Protein AF-A0A950XSK0-F1 (afdb_monomer_lite)

Sequence (138 aa):
MPAKTTTFNDPDFDTPDEKGVTEKVSEVASQVKDKVSDFGQRAVDKIDENRESAAGGLESAARALHEKADSLPGGETVGSLAHSTADKLSSTAEYVREHDVKRMMADVEQLVKNNPGPSLLAAAVIGFLVGRAFSSND

pLDDT: mean 84.55, std 14.41, range [45.47, 96.88]

Structure (mmCIF, N/CA/C/O backbone):
data_AF-A0A950XSK0-F1
#
_entry.id   AF-A0A950XSK0-F1
#
loop_
_atom_site.group_PDB
_atom_site.id
_atom_site.type_symbol
_atom_site.label_atom_id
_atom_site.label_alt_id
_atom_site.label_comp_id
_atom_site.label_asym_id
_atom_site.label_entity_id
_atom_site.label_seq_id
_atom_site.pdbx_PDB_ins_code
_atom_site.Cartn_x
_atom_site.Cartn_y
_atom_site.Cartn_z
_atom_site.occupancy
_atom_site.B_iso_or_equiv
_atom_site.auth_seq_id
_atom_site.auth_comp_id
_atom_site.auth_asym_id
_atom_site.auth_atom_id
_atom_site.pdbx_PDB_model_num
ATOM 1 N N . MET A 1 1 ? 34.715 -63.353 29.615 1.00 47.91 1 MET A N 1
ATOM 2 C CA . MET A 1 1 ? 34.987 -62.001 29.086 1.00 47.91 1 MET A CA 1
ATOM 3 C C . MET A 1 1 ? 33.938 -61.695 28.021 1.00 47.91 1 MET A C 1
ATOM 5 O O . MET A 1 1 ? 34.003 -62.332 26.979 1.00 47.91 1 MET A O 1
ATOM 9 N N . PRO A 1 2 ? 32.932 -60.841 28.267 1.00 45.47 2 PRO A N 1
ATOM 10 C CA . PRO A 1 2 ? 32.053 -60.351 27.204 1.00 45.47 2 PRO A CA 1
ATOM 11 C C . PRO A 1 2 ? 32.548 -59.009 26.639 1.00 45.47 2 PRO A C 1
ATOM 13 O O . PRO A 1 2 ? 33.039 -58.153 27.374 1.00 45.47 2 PRO A O 1
ATOM 16 N N . ALA A 1 3 ? 32.463 -58.883 25.315 1.00 45.62 3 ALA A N 1
ATOM 17 C CA . ALA A 1 3 ? 33.007 -57.795 24.514 1.00 45.62 3 ALA A CA 1
ATOM 18 C C . ALA A 1 3 ? 32.352 -56.439 24.824 1.00 45.62 3 ALA A C 1
ATOM 20 O O . ALA A 1 3 ? 31.137 -56.332 24.968 1.00 45.62 3 ALA A O 1
ATOM 21 N N . LYS A 1 4 ? 33.189 -55.400 24.895 1.00 47.66 4 LYS A N 1
ATOM 22 C CA . LYS A 1 4 ? 32.789 -53.999 25.014 1.00 47.66 4 LYS A CA 1
ATOM 23 C C . LYS A 1 4 ? 32.321 -53.534 23.636 1.00 47.66 4 LYS A C 1
ATOM 25 O O . LYS A 1 4 ? 33.143 -53.323 22.749 1.00 47.66 4 LYS A O 1
ATOM 30 N N . THR A 1 5 ? 31.012 -53.428 23.443 1.00 49.94 5 THR A N 1
ATOM 31 C CA . THR A 1 5 ? 30.433 -52.776 22.269 1.00 49.94 5 THR A CA 1
ATOM 32 C C . THR A 1 5 ? 30.816 -51.303 22.336 1.00 49.94 5 THR A C 1
ATOM 34 O O . THR A 1 5 ? 30.464 -50.599 23.282 1.00 49.94 5 THR A O 1
ATOM 37 N N . THR A 1 6 ? 31.618 -50.857 21.378 1.00 49.88 6 THR A N 1
ATOM 38 C CA . THR A 1 6 ? 31.979 -49.456 21.197 1.00 49.88 6 THR A CA 1
ATOM 39 C C . THR A 1 6 ? 30.712 -48.695 20.820 1.00 49.88 6 THR A C 1
ATOM 41 O O . THR A 1 6 ? 30.276 -48.755 19.674 1.00 49.88 6 THR A O 1
ATOM 44 N N . THR A 1 7 ? 30.098 -48.022 21.794 1.00 46.75 7 THR A N 1
ATOM 45 C CA . THR A 1 7 ? 29.130 -46.952 21.546 1.00 46.75 7 THR A CA 1
ATOM 46 C C . THR A 1 7 ? 29.838 -45.908 20.695 1.00 46.75 7 THR A C 1
ATOM 48 O O . THR A 1 7 ? 30.778 -45.254 21.145 1.00 46.75 7 THR A O 1
ATOM 51 N N . PHE A 1 8 ? 29.447 -45.836 19.428 1.00 49.50 8 PHE A N 1
ATOM 52 C CA . PHE A 1 8 ? 29.810 -44.748 18.540 1.00 49.50 8 PHE A CA 1
ATOM 53 C C . PHE A 1 8 ? 29.094 -43.514 19.098 1.00 49.50 8 PHE A C 1
ATOM 55 O O . PHE A 1 8 ? 27.872 -43.519 19.178 1.00 49.50 8 PHE A O 1
ATOM 62 N N . ASN A 1 9 ? 29.851 -42.534 19.596 1.00 54.97 9 ASN A N 1
ATOM 63 C CA . ASN A 1 9 ? 29.314 -41.249 20.039 1.00 54.97 9 ASN A CA 1
ATOM 64 C C . ASN A 1 9 ? 28.518 -40.636 18.881 1.00 54.97 9 ASN A C 1
ATOM 66 O O . ASN A 1 9 ? 29.115 -40.205 17.891 1.00 54.97 9 ASN A O 1
ATOM 70 N N . ASP A 1 10 ? 27.197 -40.592 19.013 1.00 59.28 10 ASP A N 1
ATOM 71 C CA . ASP A 1 10 ? 26.367 -39.685 18.236 1.00 59.28 10 ASP A CA 1
ATOM 72 C C . ASP A 1 10 ? 26.855 -38.250 18.516 1.00 59.28 10 ASP A C 1
ATOM 74 O O . ASP A 1 10 ? 27.088 -37.901 19.678 1.00 59.28 10 ASP A O 1
ATOM 78 N N . PRO A 1 11 ? 27.095 -37.415 17.493 1.00 52.66 11 PRO A N 1
ATOM 79 C CA . PRO A 1 11 ? 27.362 -36.008 17.729 1.00 52.66 11 PRO A CA 1
ATOM 80 C C . PRO A 1 11 ? 26.104 -35.391 18.343 1.00 52.66 11 PRO A C 1
ATOM 82 O O . PRO A 1 11 ? 25.040 -35.432 17.726 1.00 52.66 11 PRO A O 1
ATOM 85 N N . ASP A 1 12 ? 26.245 -34.838 19.547 1.00 49.84 12 ASP A N 1
ATOM 86 C CA . ASP A 1 12 ? 25.306 -33.906 20.175 1.00 49.84 12 ASP A CA 1
ATOM 87 C C . ASP A 1 12 ? 24.969 -32.795 19.163 1.00 49.84 12 ASP A C 1
ATOM 89 O O . ASP A 1 12 ? 25.679 -31.798 19.018 1.00 49.84 12 ASP A O 1
ATOM 93 N N . PHE A 1 13 ? 23.913 -33.005 18.379 1.00 50.25 13 PHE A N 1
ATOM 94 C CA . PHE A 1 13 ? 23.221 -31.933 17.688 1.00 50.25 13 PHE A CA 1
ATOM 95 C C . PHE A 1 13 ? 22.418 -31.237 18.776 1.00 50.25 13 PHE A C 1
ATOM 97 O O . PHE A 1 13 ? 21.337 -31.691 19.139 1.00 50.25 13 PHE A O 1
ATOM 104 N N . ASP A 1 14 ? 23.014 -30.183 19.325 1.00 54.19 14 ASP A N 1
ATOM 105 C CA . ASP A 1 14 ? 22.418 -29.232 20.256 1.00 54.19 14 ASP A CA 1
ATOM 106 C C . ASP A 1 14 ? 21.081 -28.756 19.653 1.00 54.19 14 ASP A C 1
ATOM 108 O O . ASP A 1 14 ? 21.038 -27.871 18.795 1.00 54.19 14 ASP A O 1
ATOM 112 N N . THR A 1 15 ? 19.979 -29.437 19.981 1.00 53.88 15 THR A N 1
ATOM 113 C CA . THR A 1 15 ? 18.635 -28.986 19.627 1.00 53.88 15 THR A CA 1
ATOM 114 C C . THR A 1 15 ? 18.416 -27.725 20.448 1.00 53.88 15 THR A C 1
ATOM 116 O O . THR A 1 15 ? 18.348 -27.841 21.673 1.00 53.88 15 THR A O 1
ATOM 119 N N . PRO A 1 16 ? 18.340 -26.530 19.835 1.00 57.53 16 PRO A N 1
ATOM 120 C CA . PRO A 1 16 ? 18.127 -25.315 20.601 1.00 57.53 16 PRO A CA 1
ATOM 121 C C . PRO A 1 16 ? 16.847 -25.501 21.414 1.00 57.53 16 PRO A C 1
ATOM 123 O O . PRO A 1 16 ? 15.824 -25.830 20.818 1.00 57.53 16 PRO A O 1
ATOM 126 N N . ASP A 1 17 ? 16.917 -25.327 22.739 1.00 59.47 17 ASP A N 1
ATOM 127 C CA . ASP A 1 17 ? 15.788 -25.404 23.673 1.00 59.47 17 ASP A CA 1
ATOM 128 C C . ASP A 1 17 ? 14.524 -24.768 23.066 1.00 59.47 17 ASP A C 1
ATOM 130 O O . ASP A 1 17 ? 14.318 -23.550 23.117 1.00 59.47 17 ASP A O 1
ATOM 134 N N . GLU A 1 18 ? 13.655 -25.597 22.479 1.00 58.41 18 GLU A N 1
ATOM 135 C CA . GLU A 1 18 ? 12.473 -25.144 21.735 1.00 58.41 18 GLU A CA 1
ATOM 136 C C . GLU A 1 18 ? 11.540 -24.317 22.631 1.00 58.41 18 GLU A C 1
ATOM 138 O O . GLU A 1 18 ? 10.844 -23.410 22.168 1.00 58.41 18 GLU A O 1
ATOM 143 N N . LYS A 1 19 ? 11.581 -24.585 23.942 1.00 64.31 19 LYS A N 1
ATOM 144 C CA . LYS A 1 19 ? 10.826 -23.865 24.971 1.00 64.31 19 LYS A CA 1
ATOM 145 C C . LYS A 1 19 ? 11.307 -22.425 25.130 1.00 64.31 19 LYS A C 1
ATOM 147 O O . LYS A 1 19 ? 10.504 -21.503 25.039 1.00 64.31 19 LYS A O 1
ATOM 152 N N . GLY A 1 20 ? 12.620 -22.219 25.241 1.00 74.88 20 GLY A N 1
ATOM 153 C CA . GLY A 1 20 ? 13.199 -20.890 25.439 1.00 74.88 20 GLY A CA 1
ATOM 154 C C . GLY A 1 20 ? 13.024 -19.973 24.228 1.00 74.88 20 GLY A C 1
ATOM 155 O O . GLY A 1 20 ? 12.783 -18.776 24.385 1.00 74.88 20 GLY A O 1
ATOM 156 N N . VAL A 1 21 ? 13.107 -20.523 23.013 1.00 78.50 21 VAL A N 1
ATOM 157 C CA . VAL A 1 21 ? 12.882 -19.752 21.780 1.00 78.50 21 VAL A CA 1
ATOM 158 C C . VAL A 1 21 ? 11.399 -19.424 21.608 1.00 78.50 21 VAL A C 1
ATOM 160 O O . VAL A 1 21 ? 11.061 -18.272 21.339 1.00 78.50 21 VAL A O 1
ATOM 163 N N . THR A 1 22 ? 10.506 -20.391 21.824 1.00 82.75 22 THR A N 1
ATOM 164 C CA . THR A 1 22 ? 9.057 -20.178 21.684 1.00 82.75 22 THR A CA 1
ATOM 165 C C . THR A 1 22 ? 8.522 -19.184 22.717 1.00 82.75 22 THR A C 1
ATOM 167 O O . THR A 1 22 ? 7.729 -18.312 22.365 1.00 82.75 22 THR A O 1
ATOM 170 N N . GLU A 1 23 ? 8.992 -19.246 23.967 1.00 83.56 23 GLU A N 1
ATOM 171 C CA . GLU A 1 23 ? 8.609 -18.294 25.019 1.00 83.56 23 GLU A CA 1
ATOM 172 C C . GLU A 1 23 ? 9.039 -16.865 24.674 1.00 83.56 23 GLU A C 1
ATOM 174 O O . GLU A 1 23 ? 8.216 -15.949 24.718 1.00 83.56 23 GLU A O 1
ATOM 179 N N . LYS A 1 24 ? 10.285 -16.674 24.223 1.00 83.38 24 LYS A N 1
ATOM 180 C CA . LYS A 1 24 ? 10.781 -15.354 23.799 1.00 83.38 24 LYS A CA 1
ATOM 181 C C . LYS A 1 24 ? 10.020 -14.814 22.595 1.00 83.38 24 LYS A C 1
ATOM 183 O O . LYS A 1 24 ? 9.676 -13.635 22.563 1.00 83.38 24 LYS A O 1
ATOM 188 N N . VAL A 1 25 ? 9.739 -15.663 21.607 1.00 85.25 25 VAL A N 1
ATOM 189 C CA . VAL A 1 25 ? 8.963 -15.271 20.424 1.00 85.25 25 VAL A CA 1
ATOM 190 C C . VAL A 1 25 ? 7.540 -14.882 20.822 1.00 85.25 25 VAL A C 1
ATOM 192 O O . VAL A 1 25 ? 7.039 -13.871 20.341 1.00 85.25 25 VAL A O 1
ATOM 195 N N . SER A 1 26 ? 6.909 -15.617 21.740 1.00 85.88 26 SER A N 1
ATOM 196 C CA . SER A 1 26 ? 5.569 -15.303 22.247 1.00 85.88 26 SER A CA 1
ATOM 197 C C . SER A 1 26 ? 5.534 -13.993 23.045 1.00 85.88 26 SER A C 1
ATOM 199 O O . SER A 1 26 ? 4.602 -13.197 22.900 1.00 85.88 26 SER A O 1
ATOM 201 N N . GLU A 1 27 ? 6.546 -13.740 23.873 1.00 86.62 27 GLU A N 1
ATOM 202 C CA . GLU A 1 27 ? 6.654 -12.516 24.671 1.00 86.62 27 GLU A CA 1
ATOM 203 C C . GLU A 1 27 ? 6.891 -11.284 23.788 1.00 86.62 27 GLU A C 1
ATOM 205 O O . GLU A 1 27 ? 6.229 -10.255 23.948 1.00 86.62 27 GLU A O 1
ATOM 210 N N . VAL A 1 28 ? 7.782 -11.397 22.801 1.00 89.06 28 VAL A N 1
ATOM 211 C CA . VAL A 1 28 ? 8.014 -10.339 21.810 1.00 89.06 28 VAL A CA 1
ATOM 212 C C . VAL A 1 28 ? 6.765 -10.122 20.959 1.00 89.06 28 VAL A C 1
AT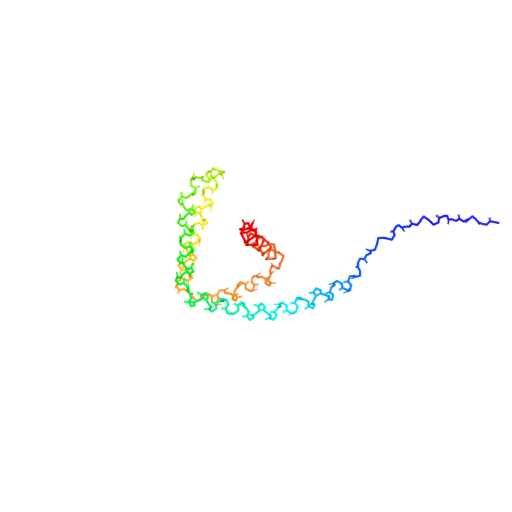OM 214 O O . VAL A 1 28 ? 6.358 -8.980 20.762 1.00 89.06 28 VAL A O 1
ATOM 217 N N . ALA A 1 29 ? 6.107 -11.190 20.504 1.00 87.88 29 ALA A N 1
ATOM 218 C CA . ALA A 1 29 ? 4.878 -11.085 19.722 1.00 87.88 29 ALA A CA 1
ATOM 219 C C . ALA A 1 29 ? 3.764 -10.371 20.499 1.00 87.88 29 ALA A C 1
ATOM 221 O O . ALA A 1 29 ? 3.066 -9.533 19.930 1.00 87.88 29 ALA A O 1
ATOM 222 N N . SER A 1 30 ? 3.633 -10.645 21.799 1.00 85.69 30 SER A N 1
ATOM 223 C CA . SER A 1 30 ? 2.644 -9.988 22.662 1.00 85.69 30 SER A CA 1
ATOM 224 C C . SER A 1 30 ? 2.924 -8.489 22.802 1.00 85.69 30 SER A C 1
ATOM 226 O O . SER A 1 30 ? 2.036 -7.676 22.560 1.00 85.69 30 SER A O 1
ATOM 228 N N . GLN A 1 31 ? 4.176 -8.105 23.072 1.00 87.56 31 GLN A N 1
ATOM 229 C CA . GLN A 1 31 ? 4.571 -6.692 23.173 1.00 87.56 31 GLN A CA 1
ATOM 230 C C . GLN A 1 31 ? 4.418 -5.932 21.848 1.00 87.56 31 GLN A C 1
ATOM 232 O O . GLN A 1 31 ? 4.055 -4.752 21.826 1.00 87.56 31 GLN A O 1
ATOM 237 N N . VAL A 1 32 ? 4.713 -6.598 20.732 1.00 88.94 32 VAL A N 1
ATOM 238 C CA . VAL A 1 32 ? 4.555 -6.032 19.391 1.00 88.94 32 VAL A CA 1
ATOM 239 C C . VAL A 1 32 ? 3.077 -5.860 19.061 1.00 88.94 32 VAL A C 1
ATOM 241 O O . VAL A 1 32 ? 2.716 -4.831 18.501 1.00 88.94 32 VAL A O 1
ATOM 244 N N . LYS A 1 33 ? 2.209 -6.800 19.445 1.00 87.38 33 LYS A N 1
ATOM 245 C CA . LYS A 1 33 ? 0.772 -6.733 19.154 1.00 87.38 33 LYS A CA 1
ATOM 246 C C . LYS A 1 33 ? 0.114 -5.479 19.732 1.00 87.38 33 LYS A C 1
ATOM 248 O O . LYS A 1 33 ? -0.643 -4.815 19.020 1.00 87.38 33 LYS A O 1
ATOM 253 N N . ASP A 1 34 ? 0.439 -5.128 20.972 1.00 86.25 34 ASP A N 1
ATOM 254 C CA . ASP A 1 34 ? -0.126 -3.943 21.627 1.00 86.25 34 ASP A CA 1
ATOM 255 C C . ASP A 1 34 ? 0.354 -2.653 20.942 1.00 86.25 34 ASP A C 1
ATOM 257 O O . ASP A 1 34 ? -0.447 -1.798 20.563 1.00 86.25 34 ASP A O 1
ATOM 261 N N . LYS A 1 35 ? 1.662 -2.550 20.659 1.00 89.12 35 LYS A N 1
ATOM 262 C CA . LYS A 1 35 ? 2.235 -1.391 19.952 1.00 89.12 35 LYS A CA 1
ATOM 263 C C . LYS A 1 35 ? 1.731 -1.259 18.516 1.00 89.12 35 LYS A C 1
ATOM 265 O O . LYS A 1 35 ? 1.511 -0.142 18.055 1.00 89.12 35 LYS A O 1
ATOM 270 N N . VAL A 1 36 ? 1.576 -2.373 17.804 1.00 88.44 36 VAL A N 1
ATOM 271 C CA . VAL A 1 36 ? 1.112 -2.400 16.410 1.00 88.44 36 VAL A CA 1
ATOM 272 C C . VAL A 1 36 ? -0.356 -2.015 16.319 1.00 88.44 36 VAL A C 1
ATOM 274 O O . VAL A 1 36 ? -0.714 -1.309 15.384 1.00 88.44 36 VAL A O 1
ATOM 277 N N . SER A 1 37 ? -1.191 -2.409 17.283 1.00 85.62 37 SER A N 1
ATOM 278 C CA . SER A 1 37 ? -2.608 -2.026 17.292 1.00 85.62 37 SER A CA 1
ATOM 279 C C . SER A 1 37 ? -2.764 -0.509 17.448 1.00 85.62 37 SER A C 1
ATOM 281 O O . SER A 1 37 ? -3.424 0.131 16.631 1.00 85.62 37 SER A O 1
ATOM 283 N N . ASP A 1 38 ? -2.066 0.092 18.418 1.00 87.75 38 ASP A N 1
ATOM 284 C CA . ASP A 1 38 ? -2.083 1.545 18.626 1.00 87.75 38 ASP A CA 1
ATOM 285 C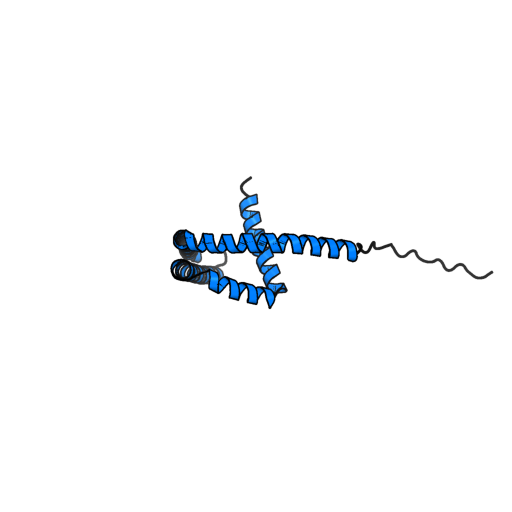 C . ASP A 1 38 ? -1.473 2.315 17.450 1.00 87.75 38 ASP A C 1
ATOM 287 O O . ASP A 1 38 ? -2.009 3.331 16.998 1.00 87.75 38 ASP A O 1
ATOM 291 N N . PHE A 1 39 ? -0.325 1.850 16.953 1.00 90.94 39 PHE A N 1
ATOM 292 C CA . PHE A 1 39 ? 0.357 2.482 15.830 1.00 90.94 39 PHE A CA 1
ATOM 293 C C . PHE A 1 39 ? -0.456 2.362 14.540 1.00 90.94 39 PHE A C 1
ATOM 295 O O . PHE A 1 39 ? -0.580 3.341 13.810 1.00 90.94 39 PHE A O 1
ATOM 302 N N . GLY A 1 40 ? -1.047 1.194 14.284 1.00 89.31 40 GLY A N 1
ATOM 303 C CA . GLY A 1 40 ? -1.902 0.928 13.133 1.00 89.31 40 GLY A CA 1
ATOM 304 C C . GLY A 1 40 ? -3.147 1.806 13.144 1.00 89.31 40 GLY A C 1
ATOM 305 O O . GLY A 1 40 ? -3.428 2.466 12.149 1.00 89.31 40 GLY A O 1
ATOM 306 N N . GLN A 1 41 ? -3.829 1.909 14.288 1.00 88.06 41 GLN A N 1
ATOM 307 C CA . GLN A 1 41 ? -4.993 2.783 14.443 1.00 88.06 41 GLN A CA 1
ATOM 308 C C . GLN A 1 41 ? -4.646 4.242 14.107 1.00 88.06 41 GLN A C 1
ATOM 310 O O . GLN A 1 41 ? -5.313 4.860 13.280 1.00 88.06 41 GLN A O 1
ATOM 315 N N . ARG A 1 42 ? -3.548 4.761 14.675 1.00 90.56 42 ARG A N 1
ATOM 316 C CA . ARG A 1 42 ? -3.068 6.128 14.411 1.00 90.56 42 ARG A CA 1
ATOM 317 C C . ARG A 1 42 ? -2.613 6.328 12.970 1.00 90.56 42 ARG A C 1
ATOM 319 O O . ARG A 1 42 ? -2.791 7.412 12.426 1.00 90.56 42 ARG A O 1
ATOM 326 N N . ALA A 1 43 ? -1.998 5.317 12.362 1.00 90.44 43 ALA A N 1
ATOM 327 C CA . ALA A 1 43 ? -1.579 5.375 10.970 1.00 90.44 43 ALA A CA 1
ATOM 328 C C . ALA A 1 43 ? -2.792 5.479 10.041 1.00 90.44 43 ALA A C 1
ATOM 330 O O . ALA A 1 43 ? -2.792 6.325 9.154 1.00 90.44 43 ALA A O 1
ATOM 331 N N . VAL A 1 44 ? -3.835 4.678 10.278 1.00 88.88 44 VAL A N 1
ATOM 332 C CA . VAL A 1 44 ? -5.091 4.733 9.516 1.00 88.88 44 VAL A CA 1
ATOM 333 C C . VAL A 1 44 ? -5.755 6.096 9.659 1.00 88.88 44 VAL A C 1
ATOM 335 O O . VAL A 1 44 ? -6.088 6.705 8.648 1.00 88.88 44 VAL A O 1
ATOM 338 N N . ASP A 1 45 ? -5.881 6.603 10.887 1.00 89.12 45 ASP A N 1
ATOM 339 C CA . ASP A 1 45 ? -6.480 7.918 11.130 1.00 89.12 45 ASP A CA 1
ATOM 340 C C . ASP A 1 45 ? -5.664 9.029 10.437 1.00 89.12 45 ASP A C 1
ATOM 342 O O . ASP A 1 45 ? -6.218 9.896 9.768 1.00 89.12 45 ASP A O 1
ATOM 346 N N . LYS A 1 46 ? -4.327 8.950 10.475 1.00 90.06 46 LYS A N 1
ATOM 347 C CA . LYS A 1 46 ? -3.456 9.921 9.799 1.00 90.06 46 LYS A CA 1
ATOM 348 C C . LYS A 1 46 ? -3.510 9.832 8.272 1.00 90.06 46 LYS A C 1
ATOM 350 O O . LYS A 1 46 ? -3.341 10.851 7.604 1.00 90.06 46 LYS A O 1
ATOM 355 N N . ILE A 1 47 ? -3.703 8.642 7.707 1.00 88.81 47 ILE A N 1
ATOM 356 C CA . ILE A 1 47 ? -3.913 8.469 6.263 1.00 88.81 47 ILE A CA 1
ATOM 357 C C . ILE A 1 47 ? -5.253 9.081 5.862 1.00 88.81 47 ILE A C 1
ATOM 359 O O . ILE A 1 47 ? -5.298 9.767 4.850 1.00 88.81 47 ILE A O 1
ATOM 363 N N . ASP A 1 48 ? -6.305 8.878 6.656 1.00 88.31 48 ASP A N 1
ATOM 364 C CA . ASP A 1 48 ? -7.634 9.445 6.403 1.00 88.31 48 ASP A CA 1
ATOM 365 C C . ASP A 1 48 ? -7.614 10.985 6.432 1.00 88.31 48 ASP A C 1
ATOM 367 O O . ASP A 1 48 ? -8.120 11.645 5.521 1.00 88.31 48 ASP A O 1
ATOM 371 N N . GLU A 1 49 ? -6.912 11.560 7.415 1.00 90.19 49 GLU A N 1
ATOM 372 C CA . GLU A 1 49 ? -6.668 13.004 7.522 1.00 90.19 49 GLU A CA 1
ATOM 373 C C . GLU A 1 49 ? -5.856 13.559 6.340 1.00 90.19 49 GLU A C 1
ATOM 375 O O . GLU A 1 49 ? -6.121 14.660 5.861 1.00 90.19 49 GLU A O 1
ATOM 380 N N . ASN A 1 50 ? -4.866 12.803 5.854 1.00 92.38 50 ASN A N 1
ATOM 381 C CA . ASN A 1 50 ? -3.968 13.215 4.767 1.00 92.38 50 ASN A CA 1
ATOM 382 C C . ASN A 1 50 ? -4.300 12.526 3.436 1.00 92.38 50 ASN A C 1
ATOM 384 O O . ASN A 1 50 ? -3.427 12.366 2.573 1.00 92.38 50 ASN A O 1
ATOM 388 N N . ARG A 1 51 ? -5.559 12.114 3.255 1.00 90.56 51 ARG A N 1
ATOM 389 C CA . ARG A 1 51 ? -5.956 11.247 2.143 1.00 90.56 51 ARG A CA 1
ATOM 390 C C . ARG A 1 51 ? -5.692 11.854 0.774 1.00 90.56 51 ARG A C 1
ATOM 392 O O . ARG A 1 51 ? -5.304 11.143 -0.145 1.00 90.56 51 ARG A O 1
ATOM 399 N N . GLU A 1 52 ? -5.808 13.175 0.637 1.00 92.00 52 GLU A N 1
ATOM 400 C CA . GLU A 1 52 ? -5.491 13.855 -0.621 1.00 92.00 52 GLU A CA 1
ATOM 401 C C . GLU A 1 52 ? -4.008 13.757 -0.986 1.00 92.00 52 GLU A C 1
ATOM 403 O O . GLU A 1 52 ? -3.678 13.546 -2.154 1.00 92.00 52 GLU A O 1
ATOM 408 N N . SER A 1 53 ? -3.111 13.885 -0.003 1.00 93.56 53 SER A N 1
ATOM 409 C CA . SER A 1 53 ? -1.668 13.752 -0.217 1.00 93.56 53 SER A CA 1
ATOM 410 C C . SER A 1 53 ? -1.282 12.306 -0.512 1.00 93.56 53 SER A C 1
ATOM 412 O O . SER A 1 53 ? -0.482 12.059 -1.413 1.00 93.56 53 SER A O 1
ATOM 414 N N . ALA A 1 54 ? -1.887 11.348 0.197 1.00 92.38 54 ALA A N 1
ATOM 415 C CA . ALA A 1 54 ? -1.696 9.925 -0.068 1.00 92.38 54 ALA A CA 1
ATOM 416 C C . ALA A 1 54 ? -2.174 9.548 -1.482 1.00 92.38 54 ALA A C 1
ATOM 418 O O . ALA A 1 54 ? -1.415 8.957 -2.253 1.00 92.38 54 ALA A O 1
ATOM 419 N N . ALA A 1 55 ? -3.383 9.971 -1.860 1.00 94.06 55 ALA A N 1
ATOM 420 C CA . ALA A 1 55 ? -3.925 9.799 -3.203 1.00 94.06 55 ALA A CA 1
ATOM 421 C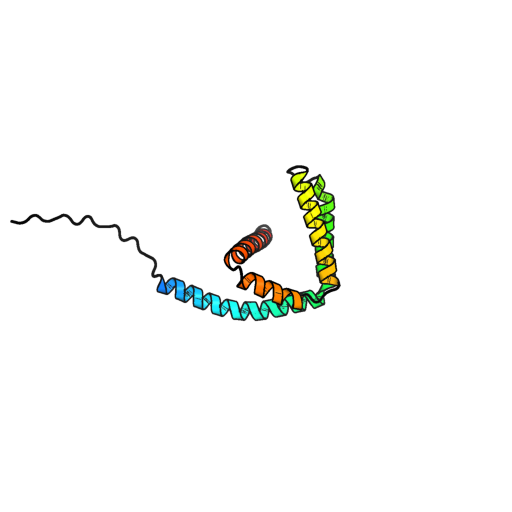 C . ALA A 1 55 ? -3.045 10.475 -4.267 1.00 94.06 55 ALA A C 1
ATOM 423 O O . ALA A 1 55 ? -2.772 9.887 -5.306 1.00 94.06 55 ALA A O 1
ATOM 424 N N . GLY A 1 56 ? -2.545 11.688 -4.009 1.00 95.38 56 GLY A N 1
ATOM 425 C CA . GLY A 1 56 ? -1.641 12.390 -4.925 1.00 95.38 56 GLY A CA 1
ATOM 426 C C . GLY A 1 56 ? -0.319 11.653 -5.163 1.00 95.38 56 GLY A C 1
ATOM 427 O O . GLY A 1 56 ? 0.169 11.612 -6.293 1.00 95.38 56 GLY A O 1
ATOM 428 N N . GLY A 1 57 ? 0.245 11.032 -4.123 1.00 95.38 57 GLY A N 1
ATOM 429 C CA . GLY A 1 57 ? 1.442 10.196 -4.238 1.00 95.38 57 GLY A CA 1
ATOM 430 C C . GLY A 1 57 ? 1.201 8.928 -5.060 1.00 95.38 57 GLY A C 1
ATOM 431 O O . GLY A 1 57 ? 1.992 8.613 -5.949 1.00 95.38 57 GLY A O 1
ATOM 432 N N . LEU A 1 58 ? 0.084 8.240 -4.807 1.00 94.88 58 LEU A N 1
ATOM 433 C CA . LEU A 1 58 ? -0.346 7.061 -5.567 1.00 94.88 58 LEU A CA 1
ATOM 434 C C . LEU A 1 58 ? -0.574 7.389 -7.048 1.00 94.88 58 LEU A C 1
ATOM 436 O O . LEU A 1 58 ? -0.061 6.690 -7.916 1.00 94.88 58 LEU A O 1
ATOM 440 N N . GLU A 1 59 ? -1.270 8.487 -7.330 1.00 96.50 59 GLU A N 1
ATOM 441 C CA . GLU A 1 59 ? -1.537 8.965 -8.688 1.00 96.50 59 GLU A CA 1
ATOM 442 C C . GLU A 1 59 ? -0.240 9.352 -9.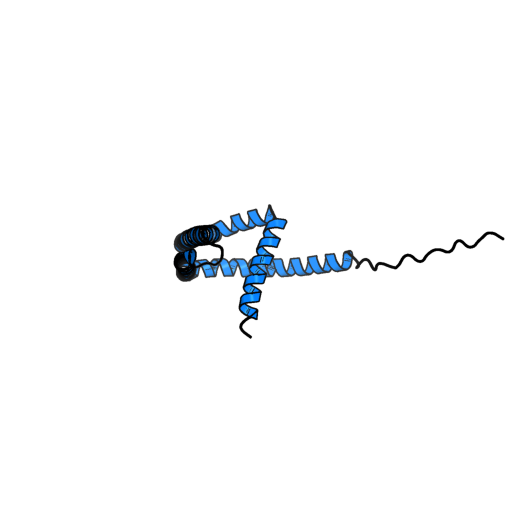417 1.00 96.50 59 GLU A C 1
ATOM 444 O O . GLU A 1 59 ? -0.045 9.030 -10.587 1.00 96.50 59 GLU A O 1
ATOM 449 N N . SER A 1 60 ? 0.706 9.982 -8.716 1.00 96.88 60 SER A N 1
ATOM 450 C CA . SER A 1 60 ? 2.020 10.308 -9.284 1.00 96.88 60 SER A CA 1
ATOM 451 C C . SER A 1 60 ? 2.825 9.047 -9.614 1.00 96.88 60 SER A C 1
ATOM 453 O O . SER A 1 60 ? 3.467 8.980 -10.662 1.00 96.88 60 SER A O 1
ATOM 455 N N . ALA A 1 61 ? 2.771 8.031 -8.749 1.00 95.25 61 ALA A N 1
ATOM 456 C CA . ALA A 1 61 ? 3.407 6.742 -8.997 1.00 95.25 61 ALA A CA 1
ATOM 457 C C . ALA A 1 61 ? 2.750 5.998 -10.169 1.00 95.25 61 ALA A C 1
ATOM 459 O O . ALA A 1 61 ? 3.463 5.445 -11.006 1.00 95.25 61 ALA A O 1
ATOM 460 N N . ALA A 1 62 ? 1.416 6.030 -10.264 1.00 96.44 62 ALA A N 1
ATOM 461 C CA . ALA A 1 62 ? 0.665 5.471 -11.382 1.00 96.44 62 ALA A CA 1
ATOM 462 C C . ALA A 1 62 ? 1.116 6.092 -12.710 1.00 96.44 62 ALA A C 1
ATOM 464 O O . ALA A 1 62 ? 1.526 5.371 -13.618 1.00 96.44 62 ALA A O 1
ATOM 465 N N . ARG A 1 63 ? 1.142 7.428 -12.794 1.00 96.12 63 ARG A N 1
ATOM 466 C CA . ARG A 1 63 ? 1.597 8.155 -13.991 1.00 96.12 63 ARG A CA 1
ATOM 467 C C . ARG A 1 63 ? 3.032 7.819 -14.359 1.00 96.12 63 ARG A C 1
ATOM 469 O O . ARG A 1 63 ? 3.295 7.455 -15.498 1.00 96.12 63 ARG A O 1
ATOM 476 N N . ALA A 1 64 ? 3.945 7.863 -13.389 1.00 94.75 64 ALA A N 1
ATOM 477 C CA . ALA A 1 64 ? 5.346 7.539 -13.630 1.00 94.75 64 ALA A CA 1
ATOM 478 C C . ALA A 1 64 ? 5.530 6.100 -14.137 1.00 94.75 64 ALA A C 1
ATOM 480 O O . ALA A 1 64 ? 6.393 5.847 -14.978 1.00 94.75 64 ALA A O 1
ATOM 481 N N . LEU A 1 65 ? 4.730 5.156 -13.634 1.00 93.06 65 LEU A N 1
ATOM 482 C CA . LEU A 1 65 ? 4.777 3.767 -14.066 1.00 93.06 65 LEU A CA 1
ATOM 483 C C . LEU A 1 65 ? 4.187 3.587 -15.466 1.00 93.06 65 LEU A C 1
ATOM 485 O O . LEU A 1 65 ? 4.774 2.872 -16.268 1.00 93.06 65 LEU A O 1
ATOM 489 N N . HIS A 1 66 ? 3.086 4.268 -15.772 1.00 93.69 66 HIS A N 1
ATOM 490 C CA . HIS A 1 66 ? 2.460 4.264 -17.091 1.00 93.69 66 HIS A CA 1
ATOM 491 C C . HIS A 1 66 ? 3.385 4.866 -18.159 1.00 93.69 66 HIS A C 1
ATOM 493 O O . HIS A 1 66 ? 3.612 4.251 -19.194 1.00 93.69 66 HIS A O 1
ATOM 499 N N . GLU A 1 67 ? 3.996 6.020 -17.876 1.00 92.88 67 GLU A N 1
ATOM 500 C CA . GLU A 1 67 ? 4.950 6.694 -18.770 1.00 92.88 67 GLU A CA 1
ATOM 501 C C . GLU A 1 67 ? 6.208 5.859 -19.026 1.00 92.88 67 GLU A C 1
ATOM 503 O O . GLU A 1 67 ? 6.788 5.902 -20.110 1.00 92.88 67 GLU A O 1
ATOM 508 N N . LYS A 1 68 ? 6.659 5.108 -18.017 1.00 92.19 68 LYS A N 1
ATOM 509 C CA . LYS A 1 68 ? 7.859 4.276 -18.125 1.00 92.19 68 LYS A CA 1
ATOM 510 C C . LYS A 1 68 ? 7.560 2.861 -18.606 1.00 92.19 68 LYS A C 1
ATOM 512 O O . LYS A 1 68 ? 8.515 2.192 -18.985 1.00 92.19 68 LYS A O 1
ATOM 517 N N . ALA A 1 69 ? 6.302 2.413 -18.617 1.00 90.19 69 ALA A N 1
ATOM 518 C CA . ALA A 1 69 ? 5.897 1.033 -18.903 1.00 90.19 69 ALA A CA 1
ATOM 519 C C . ALA A 1 69 ? 6.536 0.488 -20.189 1.00 90.19 69 ALA A C 1
ATOM 521 O O . ALA A 1 69 ? 7.144 -0.581 -20.166 1.00 90.19 69 ALA A O 1
ATOM 522 N N . ASP A 1 70 ? 6.504 1.266 -21.270 1.00 86.56 70 ASP A N 1
ATOM 523 C CA . ASP A 1 70 ? 7.063 0.872 -22.572 1.00 86.56 70 ASP A CA 1
ATOM 524 C C . ASP A 1 70 ? 8.599 0.894 -22.613 1.00 86.56 70 ASP A C 1
ATOM 526 O O . ASP A 1 70 ? 9.226 0.312 -23.495 1.00 86.56 70 ASP A O 1
ATOM 530 N N . SER A 1 71 ? 9.224 1.570 -21.648 1.00 87.19 71 SER A N 1
ATOM 531 C CA . SER A 1 71 ? 10.678 1.677 -21.500 1.00 87.19 71 SER A CA 1
ATOM 532 C C . SER A 1 71 ? 11.251 0.686 -20.482 1.00 87.19 71 SER A C 1
ATOM 534 O O . SER A 1 71 ? 12.463 0.695 -20.244 1.00 87.19 71 SER A O 1
ATOM 536 N N . LEU A 1 72 ? 10.418 -0.146 -19.843 1.00 88.31 72 LEU A N 1
ATOM 537 C CA . LEU A 1 72 ? 10.896 -1.103 -18.850 1.00 88.31 72 LEU A CA 1
ATOM 538 C C . LEU A 1 72 ? 11.671 -2.259 -19.513 1.00 88.31 72 LEU A C 1
ATOM 540 O O . LEU A 1 72 ? 11.225 -2.837 -20.509 1.00 88.31 72 LEU A O 1
ATOM 544 N N . PRO A 1 73 ? 12.816 -2.666 -18.933 1.00 81.56 73 PRO A N 1
ATOM 545 C CA . PRO A 1 73 ? 13.501 -3.877 -19.360 1.00 81.56 73 PRO A CA 1
ATOM 546 C C . PRO A 1 73 ? 12.608 -5.098 -19.096 1.00 81.56 73 PRO A C 1
ATOM 548 O O . PRO A 1 73 ? 12.066 -5.256 -18.004 1.00 81.56 73 PRO A O 1
ATOM 551 N N . GLY A 1 74 ? 12.469 -5.972 -20.095 1.00 84.00 74 GLY A N 1
ATOM 552 C CA . GLY A 1 74 ? 11.614 -7.166 -20.023 1.00 84.00 74 GLY A CA 1
ATOM 553 C C . GLY A 1 74 ? 10.491 -7.223 -21.064 1.00 84.00 74 GLY A C 1
ATOM 554 O O . GLY A 1 74 ? 9.756 -8.208 -21.104 1.00 84.00 74 GLY A O 1
ATOM 555 N N . GLY A 1 75 ? 10.402 -6.217 -21.940 1.00 88.19 75 GLY A N 1
ATOM 556 C CA . GLY A 1 75 ? 9.536 -6.234 -23.120 1.00 88.19 75 GLY A CA 1
ATOM 557 C C . GLY A 1 75 ? 8.051 -6.055 -22.800 1.00 88.19 75 GLY A C 1
ATOM 558 O O . GLY A 1 75 ? 7.680 -5.621 -21.711 1.00 88.19 75 GLY A O 1
ATOM 559 N N . GLU A 1 76 ? 7.200 -6.411 -23.764 1.00 87.75 76 GLU A N 1
ATOM 560 C CA . GLU A 1 76 ? 5.750 -6.158 -23.734 1.00 87.75 76 GLU A CA 1
ATOM 561 C C . GLU A 1 76 ? 5.053 -6.756 -22.501 1.00 87.75 76 GLU A C 1
ATOM 563 O O . GLU A 1 76 ? 4.184 -6.122 -21.907 1.00 87.75 76 GLU A O 1
ATOM 568 N N . THR A 1 77 ? 5.491 -7.929 -22.031 1.00 91.25 77 THR A N 1
ATOM 569 C CA . THR A 1 77 ? 4.951 -8.545 -20.810 1.00 91.25 77 THR A CA 1
ATOM 570 C C . THR A 1 77 ? 5.169 -7.653 -19.592 1.00 91.25 77 THR A C 1
ATOM 572 O O . THR A 1 77 ? 4.235 -7.413 -18.833 1.00 91.25 77 THR A O 1
ATOM 575 N N . VAL A 1 78 ? 6.377 -7.120 -19.406 1.00 92.75 78 VAL A N 1
ATOM 576 C CA . VAL A 1 78 ? 6.671 -6.246 -18.262 1.00 92.75 78 VAL A CA 1
ATOM 577 C C . VAL A 1 78 ? 5.979 -4.892 -18.414 1.00 92.75 78 VAL A C 1
ATOM 579 O O . VAL A 1 78 ? 5.440 -4.387 -17.431 1.00 92.75 78 VAL A O 1
ATOM 582 N N . GLY A 1 79 ? 5.903 -4.351 -19.633 1.00 93.44 79 GLY A N 1
ATOM 583 C CA . GLY A 1 79 ? 5.145 -3.129 -19.913 1.00 93.44 79 GLY A CA 1
ATOM 584 C C . GLY A 1 79 ? 3.655 -3.272 -19.591 1.00 93.44 79 GLY A C 1
ATOM 585 O O . GLY A 1 79 ? 3.095 -2.445 -18.875 1.00 93.44 79 GLY A O 1
ATOM 586 N N . SER A 1 80 ? 3.022 -4.374 -20.003 1.00 91.50 80 SER A N 1
ATOM 587 C CA . SER A 1 80 ? 1.603 -4.642 -19.715 1.00 91.50 80 SER A CA 1
ATOM 588 C C . SER A 1 80 ? 1.315 -4.796 -18.216 1.00 91.50 80 SER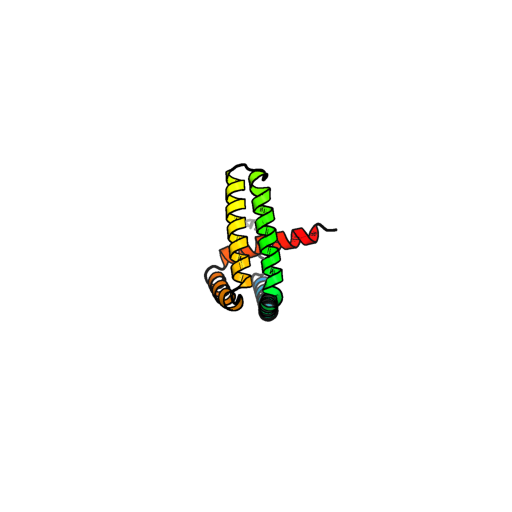 A C 1
ATOM 590 O O . SER A 1 80 ? 0.289 -4.325 -17.716 1.00 91.50 80 SER A O 1
ATOM 592 N N . LEU A 1 81 ? 2.245 -5.402 -17.470 1.00 94.62 81 LEU A N 1
ATOM 593 C CA . LEU A 1 81 ? 2.161 -5.518 -16.015 1.00 94.62 81 LEU A CA 1
ATOM 594 C C . LEU A 1 81 ? 2.338 -4.162 -15.332 1.00 94.62 81 LEU A C 1
ATOM 596 O O . LEU A 1 81 ? 1.617 -3.863 -14.378 1.00 94.62 81 LEU A O 1
ATOM 600 N N . ALA A 1 82 ? 3.264 -3.335 -15.818 1.00 94.06 82 ALA A N 1
ATOM 601 C CA . ALA A 1 82 ? 3.456 -1.973 -15.335 1.00 94.06 82 ALA A CA 1
ATOM 602 C C . ALA A 1 82 ? 2.196 -1.130 -15.562 1.00 94.06 82 ALA A C 1
ATOM 604 O O . ALA A 1 82 ? 1.726 -0.488 -14.628 1.00 94.06 82 ALA A O 1
ATOM 605 N N . HIS A 1 83 ? 1.587 -1.223 -16.744 1.00 94.31 83 HIS A N 1
ATOM 606 C CA . HIS A 1 83 ? 0.326 -0.556 -17.065 1.00 94.31 83 HIS A CA 1
ATOM 607 C C . HIS A 1 83 ? -0.810 -1.007 -16.139 1.00 94.31 83 HIS A C 1
ATOM 609 O O . HIS A 1 83 ? -1.424 -0.193 -15.461 1.00 94.31 83 HIS A O 1
ATOM 615 N N . SER A 1 84 ? -0.989 -2.323 -15.990 1.00 95.62 84 SER A N 1
ATOM 616 C CA . SER A 1 84 ? -2.007 -2.893 -15.095 1.00 95.62 84 SER A CA 1
ATOM 617 C C . SER A 1 84 ? -1.797 -2.486 -13.633 1.00 95.62 84 SER A C 1
ATOM 619 O O . SER A 1 84 ? -2.744 -2.365 -12.857 1.00 95.62 84 SER A O 1
ATOM 621 N N . THR A 1 85 ? -0.541 -2.313 -13.222 1.00 95.44 85 THR A N 1
ATOM 622 C CA . THR A 1 85 ? -0.200 -1.844 -11.878 1.00 95.44 85 THR A CA 1
ATOM 623 C C . THR A 1 85 ? -0.483 -0.352 -11.739 1.00 95.44 85 THR A C 1
ATOM 625 O O . THR A 1 85 ? -1.018 0.057 -10.713 1.00 95.44 85 THR A O 1
ATOM 628 N N . ALA A 1 86 ? -0.185 0.450 -12.762 1.00 95.69 86 ALA A N 1
ATOM 629 C CA . ALA A 1 86 ? -0.512 1.870 -12.799 1.00 95.69 86 ALA A CA 1
ATOM 630 C C . ALA A 1 86 ? -2.026 2.094 -12.675 1.00 95.69 86 ALA A C 1
ATOM 632 O O . ALA A 1 86 ? -2.448 2.885 -11.834 1.00 95.69 86 ALA A O 1
ATOM 633 N N . ASP A 1 87 ? -2.836 1.326 -13.405 1.00 96.44 87 ASP A N 1
ATOM 634 C CA . ASP A 1 87 ? -4.299 1.401 -13.324 1.00 96.44 87 ASP A CA 1
ATOM 635 C C . ASP A 1 87 ? -4.796 1.097 -11.906 1.00 96.44 87 ASP A C 1
ATOM 637 O O . ASP A 1 87 ? -5.597 1.837 -11.336 1.00 96.44 87 ASP A O 1
ATOM 641 N N . LYS A 1 88 ? -4.251 0.048 -11.274 1.00 96.06 88 LYS A N 1
ATOM 642 C CA . LYS A 1 88 ? -4.577 -0.287 -9.880 1.00 96.06 88 LYS A CA 1
ATOM 643 C C . LYS A 1 88 ? -4.168 0.810 -8.904 1.00 96.06 88 LYS A C 1
ATOM 645 O O . LYS A 1 88 ? -4.903 1.072 -7.954 1.00 96.06 88 LYS A O 1
ATOM 650 N N . LEU A 1 89 ? -3.009 1.435 -9.105 1.00 95.81 89 LEU A N 1
ATOM 651 C CA . LEU A 1 89 ? -2.551 2.546 -8.270 1.00 95.81 89 LEU A CA 1
ATOM 652 C C . LEU A 1 89 ? -3.471 3.761 -8.411 1.00 95.81 89 LEU A C 1
ATOM 654 O O . LEU A 1 89 ? -3.807 4.362 -7.395 1.00 95.81 89 LEU A O 1
ATOM 658 N N . SER A 1 90 ? -3.930 4.072 -9.626 1.00 95.06 90 SER A N 1
ATOM 659 C CA . SER A 1 90 ? -4.878 5.165 -9.870 1.00 95.06 90 SER A CA 1
ATOM 660 C C . SER A 1 90 ? -6.246 4.880 -9.233 1.00 95.06 90 SER A C 1
ATOM 662 O O . SER A 1 90 ? -6.731 5.686 -8.442 1.00 95.06 90 SER A O 1
ATOM 664 N N . SER A 1 91 ? -6.803 3.673 -9.403 1.00 93.44 91 SER A N 1
ATOM 665 C CA . SER A 1 91 ? -8.032 3.282 -8.688 1.00 93.44 91 SER A CA 1
ATOM 666 C C . SER A 1 91 ? -7.864 3.293 -7.164 1.00 93.44 91 SER A C 1
ATOM 668 O O . SER A 1 91 ? -8.797 3.612 -6.431 1.00 93.44 91 SER A O 1
ATOM 670 N N . THR A 1 92 ? -6.671 2.968 -6.659 1.00 92.12 92 THR A N 1
ATOM 671 C CA . THR A 1 92 ? -6.377 3.062 -5.221 1.00 92.12 92 THR A CA 1
ATOM 672 C C . THR A 1 92 ? -6.288 4.520 -4.770 1.00 92.12 92 THR A C 1
ATOM 674 O O . THR A 1 92 ? -6.740 4.843 -3.676 1.00 92.12 92 THR A O 1
ATOM 677 N N . ALA A 1 93 ? -5.738 5.412 -5.595 1.00 93.88 93 ALA A N 1
ATOM 678 C CA . ALA A 1 93 ? -5.697 6.844 -5.320 1.00 93.88 93 ALA A CA 1
ATOM 679 C C . ALA A 1 93 ? -7.109 7.435 -5.216 1.00 93.88 93 ALA A C 1
ATOM 681 O O . ALA A 1 93 ? -7.388 8.183 -4.278 1.00 93.88 93 ALA A O 1
ATOM 682 N N . GLU A 1 94 ? -8.004 7.069 -6.136 1.00 91.50 94 GLU A N 1
ATOM 683 C CA . GLU A 1 94 ? -9.424 7.431 -6.075 1.00 91.50 94 GLU A CA 1
ATOM 684 C C . GLU A 1 94 ? -10.084 6.867 -4.815 1.00 91.50 94 GLU A C 1
ATOM 686 O O . GLU A 1 94 ? -10.693 7.618 -4.055 1.00 91.50 94 GLU A O 1
ATOM 691 N N . TYR A 1 95 ? -9.867 5.581 -4.515 1.00 88.94 95 TYR A N 1
ATOM 692 C CA . TYR A 1 95 ? -10.403 4.957 -3.307 1.00 88.94 95 TYR A CA 1
ATOM 693 C C . TYR A 1 95 ? -9.960 5.686 -2.035 1.00 88.94 95 TYR A C 1
ATOM 695 O O . TYR A 1 95 ? -10.786 6.031 -1.199 1.00 88.94 95 TYR A O 1
ATOM 703 N N . VAL A 1 96 ? -8.665 5.971 -1.895 1.00 90.69 96 VAL A N 1
ATOM 704 C CA . VAL A 1 96 ? -8.134 6.693 -0.732 1.00 90.69 96 VAL A CA 1
ATOM 705 C C . VAL A 1 96 ? -8.718 8.104 -0.652 1.00 90.69 96 VAL A C 1
ATOM 707 O O . VAL A 1 96 ? -9.008 8.575 0.441 1.00 90.69 96 VAL A O 1
ATOM 710 N N . ARG A 1 97 ? -8.922 8.785 -1.784 1.00 89.75 97 ARG A N 1
ATOM 711 C CA . ARG A 1 97 ? -9.474 10.148 -1.824 1.00 89.75 97 ARG A CA 1
ATOM 712 C C . ARG A 1 97 ? -10.939 10.213 -1.388 1.00 89.75 97 ARG A C 1
ATOM 714 O O . ARG A 1 97 ? -11.329 11.197 -0.753 1.00 89.75 97 ARG A O 1
ATOM 721 N N . GLU A 1 98 ? -11.726 9.208 -1.759 1.00 86.12 98 GLU A N 1
ATOM 722 C CA . GLU A 1 98 ? -13.191 9.258 -1.726 1.00 86.12 98 GLU A CA 1
ATOM 723 C C . GLU A 1 98 ? -13.833 8.325 -0.679 1.00 86.12 98 GLU A C 1
ATOM 725 O O . GLU A 1 98 ? -14.980 8.549 -0.290 1.00 86.12 98 GLU A O 1
ATOM 730 N N . HIS A 1 99 ? -13.109 7.321 -0.168 1.00 80.69 99 HIS A N 1
ATOM 731 C CA . HIS A 1 99 ? -13.627 6.311 0.763 1.00 80.69 99 HIS A CA 1
ATOM 732 C C . HIS A 1 99 ? -12.902 6.251 2.117 1.00 80.69 99 HIS A C 1
ATOM 734 O O . HIS A 1 99 ? -11.711 6.525 2.234 1.00 80.69 99 HIS A O 1
ATOM 740 N N . ASP A 1 100 ? -13.631 5.785 3.142 1.00 74.25 100 ASP A N 1
ATOM 741 C CA . ASP A 1 100 ? -13.091 5.534 4.483 1.00 74.25 100 ASP A CA 1
ATOM 742 C C . ASP A 1 100 ? -12.161 4.309 4.494 1.00 74.25 100 ASP A C 1
ATOM 744 O O . ASP A 1 100 ? -12.607 3.155 4.575 1.00 74.25 100 ASP A O 1
ATOM 748 N N . VAL A 1 101 ? -10.853 4.560 4.522 1.00 80.88 101 VAL A N 1
ATOM 749 C CA . VAL A 1 101 ? -9.790 3.535 4.587 1.00 80.88 101 VAL A CA 1
ATOM 750 C C . VAL A 1 101 ? -9.949 2.609 5.805 1.00 80.88 101 VAL A C 1
ATOM 752 O O . VAL A 1 101 ? -9.561 1.440 5.790 1.00 80.88 101 VAL A O 1
ATOM 755 N N . LYS A 1 102 ? -10.585 3.122 6.863 1.00 80.69 102 LYS A N 1
ATOM 756 C CA . LYS A 1 102 ? -10.827 2.429 8.132 1.00 80.69 102 LYS A CA 1
ATOM 757 C C . LYS A 1 102 ? -11.677 1.169 7.991 1.00 80.69 102 LYS A C 1
ATOM 759 O O . LYS A 1 102 ? -11.416 0.186 8.678 1.00 80.69 102 LYS A O 1
ATOM 764 N N . ARG A 1 103 ? -12.678 1.176 7.103 1.00 79.38 103 ARG A N 1
ATOM 765 C CA . ARG A 1 103 ? -13.551 0.007 6.896 1.00 79.38 103 ARG A CA 1
ATOM 766 C C . ARG A 1 103 ? -12.824 -1.119 6.168 1.00 79.38 103 ARG A C 1
ATOM 768 O O . ARG A 1 103 ? -12.942 -2.267 6.572 1.00 79.38 103 ARG A O 1
ATOM 775 N N . MET A 1 104 ? -11.995 -0.779 5.185 1.00 83.50 104 MET A N 1
ATOM 776 C CA . MET A 1 104 ? -11.196 -1.755 4.441 1.00 83.50 104 MET A CA 1
ATOM 777 C C . MET A 1 104 ? -10.122 -2.422 5.310 1.00 83.50 104 MET A C 1
ATOM 779 O O . MET A 1 104 ? -9.805 -3.591 5.112 1.00 83.50 104 MET A O 1
ATOM 783 N N . MET A 1 105 ? -9.584 -1.714 6.309 1.00 86.44 105 MET A N 1
ATOM 784 C CA . MET A 1 105 ? -8.592 -2.289 7.228 1.00 86.44 105 MET A CA 1
ATOM 785 C C . MET A 1 105 ? -9.135 -3.481 8.022 1.00 86.44 105 MET A C 1
ATOM 787 O O . MET A 1 105 ? -8.397 -4.439 8.242 1.00 86.44 105 MET A O 1
ATOM 791 N N . ALA A 1 106 ? -10.419 -3.466 8.390 1.00 85.12 106 ALA A N 1
ATOM 792 C CA . ALA A 1 106 ? -11.053 -4.602 9.057 1.00 85.12 106 ALA A CA 1
ATOM 793 C C . ALA A 1 106 ? -11.121 -5.842 8.143 1.00 85.12 106 ALA A C 1
ATOM 795 O O . ALA A 1 106 ? -10.869 -6.964 8.588 1.00 85.12 106 ALA A O 1
ATOM 796 N N . ASP A 1 107 ? -11.385 -5.642 6.849 1.00 88.06 107 ASP A N 1
ATOM 797 C CA . ASP A 1 107 ? -11.409 -6.724 5.859 1.00 88.06 107 ASP A CA 1
ATOM 798 C C . ASP A 1 107 ? -9.998 -7.285 5.606 1.00 88.06 107 ASP A C 1
ATOM 800 O O . ASP A 1 107 ? -9.803 -8.499 5.489 1.00 88.06 107 ASP A O 1
ATOM 804 N N . VAL A 1 108 ? -8.983 -6.413 5.581 1.00 90.38 108 VAL A N 1
ATOM 805 C CA . VAL A 1 108 ? -7.572 -6.815 5.474 1.00 90.38 108 VAL A CA 1
ATOM 806 C C . VAL A 1 108 ? -7.137 -7.620 6.698 1.00 90.38 108 VAL A C 1
ATOM 808 O O . VAL A 1 108 ? -6.482 -8.651 6.541 1.00 90.38 108 VAL A O 1
ATOM 811 N N . GLU A 1 109 ? -7.527 -7.207 7.907 1.00 90.12 109 GLU A N 1
ATOM 812 C CA . GLU A 1 109 ? -7.252 -7.965 9.133 1.00 90.12 109 GLU A CA 1
ATOM 813 C C . GLU A 1 109 ? -7.824 -9.385 9.039 1.00 90.12 109 GLU A C 1
ATOM 815 O O . GLU A 1 109 ? -7.140 -10.365 9.354 1.00 90.12 109 GLU A O 1
ATOM 820 N N . GLN A 1 110 ? -9.052 -9.518 8.533 1.00 92.62 110 GLN A N 1
ATOM 821 C CA . GLN A 1 110 ? -9.682 -10.817 8.329 1.00 92.62 110 GLN A CA 1
ATOM 822 C C . GLN A 1 110 ? -8.930 -11.670 7.296 1.00 92.62 110 GLN A C 1
ATOM 824 O O . GLN A 1 110 ? -8.731 -12.867 7.515 1.00 92.62 110 GLN A O 1
ATOM 829 N N . LEU A 1 111 ? -8.461 -11.070 6.199 1.00 92.56 111 LEU A N 1
ATOM 830 C CA . LEU A 1 111 ? -7.682 -11.768 5.176 1.00 92.56 111 LEU A CA 1
ATOM 831 C C . LEU A 1 111 ? -6.352 -12.303 5.731 1.00 92.56 111 LEU A C 1
ATOM 833 O O . LEU A 1 111 ? -6.006 -13.460 5.478 1.00 92.56 111 LEU A O 1
ATOM 837 N N . VAL A 1 112 ? -5.650 -11.490 6.528 1.00 92.38 112 VAL A N 1
ATOM 838 C CA . VAL A 1 112 ? -4.391 -11.871 7.190 1.00 92.38 112 VAL A CA 1
ATOM 839 C C . VAL A 1 112 ? -4.621 -12.997 8.192 1.00 92.38 112 VAL A C 1
ATOM 841 O O . VAL A 1 112 ? -3.866 -13.969 8.222 1.00 92.38 112 VAL A O 1
ATOM 844 N N . LYS A 1 113 ? -5.696 -12.906 8.981 1.00 93.06 113 LYS A N 1
ATOM 845 C CA . LYS A 1 113 ? -6.064 -13.934 9.959 1.00 93.06 113 LYS A CA 1
ATOM 846 C C . LYS A 1 113 ? -6.429 -15.265 9.297 1.00 93.06 113 LYS A C 1
ATOM 848 O O . LYS A 1 113 ? -6.130 -16.319 9.854 1.00 93.06 113 LYS A O 1
ATOM 853 N N . ASN A 1 114 ? -7.034 -15.220 8.111 1.00 96.06 114 ASN A N 1
ATOM 854 C CA . ASN A 1 114 ? -7.425 -16.411 7.358 1.00 96.06 114 ASN A CA 1
ATOM 855 C C . ASN A 1 114 ? -6.262 -17.047 6.579 1.00 96.06 114 ASN A C 1
ATOM 857 O O . ASN A 1 114 ? -6.305 -18.245 6.313 1.00 96.06 114 ASN A O 1
ATOM 861 N N . ASN A 1 115 ? -5.232 -16.277 6.210 1.00 94.75 115 ASN A N 1
ATOM 862 C CA . ASN A 1 115 ? -4.105 -16.752 5.400 1.00 94.75 115 ASN A CA 1
ATOM 863 C C . ASN A 1 115 ? -2.749 -16.273 5.955 1.00 94.75 115 ASN A C 1
ATOM 865 O O . ASN A 1 115 ? -2.033 -15.530 5.278 1.00 94.75 115 ASN A O 1
ATOM 869 N N . PRO A 1 116 ? -2.337 -16.727 7.154 1.00 91.12 116 PRO A N 1
ATOM 870 C CA . PRO A 1 116 ? -1.142 -16.202 7.814 1.00 91.12 116 PRO A CA 1
ATOM 871 C C . PRO A 1 116 ? 0.148 -16.439 7.012 1.00 91.12 116 PRO A C 1
ATOM 873 O O . PRO A 1 116 ? 1.016 -15.574 6.987 1.00 91.12 116 PRO A O 1
ATOM 876 N N . GLY A 1 117 ? 0.278 -17.571 6.307 1.00 96.62 117 GLY A N 1
ATOM 877 C CA . GLY A 1 117 ? 1.477 -17.894 5.518 1.00 96.62 117 GLY A CA 1
ATOM 878 C C . GLY A 1 117 ? 1.739 -16.907 4.368 1.00 96.62 117 GLY A C 1
ATOM 879 O O . GLY A 1 117 ? 2.772 -16.234 4.371 1.00 96.62 117 GLY A O 1
ATOM 880 N N . PRO A 1 118 ? 0.812 -16.774 3.399 1.00 95.44 118 PRO A N 1
ATOM 881 C CA . PRO A 1 118 ? 0.942 -15.803 2.314 1.00 95.44 118 PRO A CA 1
ATOM 882 C C . PRO A 1 118 ? 1.102 -14.358 2.804 1.00 95.44 118 PRO A C 1
ATOM 884 O O . PRO A 1 118 ? 1.911 -13.611 2.254 1.00 95.44 118 PRO A O 1
ATOM 887 N N . SER A 1 119 ? 0.381 -13.968 3.860 1.00 94.94 119 SER A N 1
ATOM 888 C CA . SER A 1 119 ? 0.475 -12.619 4.423 1.00 94.94 119 SER A CA 1
ATOM 889 C C . SER A 1 119 ? 1.849 -12.318 5.018 1.00 94.94 119 SER A C 1
ATOM 891 O O . SER A 1 119 ? 2.379 -11.235 4.780 1.00 94.94 119 SER A O 1
ATOM 893 N N . LEU A 1 120 ? 2.463 -13.266 5.734 1.00 94.75 120 LEU A N 1
ATOM 894 C CA . LEU A 1 120 ? 3.821 -13.099 6.260 1.00 94.75 120 LEU A CA 1
ATOM 895 C C . LEU A 1 120 ? 4.858 -12.968 5.140 1.00 94.75 120 LEU A C 1
ATOM 897 O O . LEU A 1 120 ? 5.754 -12.132 5.236 1.00 94.75 120 LEU A O 1
ATOM 901 N N . LEU A 1 121 ? 4.720 -13.743 4.059 1.00 96.69 121 LEU A N 1
ATOM 902 C CA . LEU A 1 121 ? 5.611 -13.635 2.902 1.00 96.69 121 LEU A CA 1
ATOM 903 C C . LEU A 1 121 ? 5.493 -12.260 2.229 1.00 96.69 121 LEU A C 1
ATOM 905 O O . LEU A 1 121 ? 6.507 -11.616 1.965 1.00 96.69 121 LEU A O 1
ATOM 909 N N . ALA A 1 122 ? 4.266 -11.788 1.992 1.00 95.06 122 ALA A N 1
ATOM 910 C CA . ALA A 1 122 ? 4.030 -10.459 1.433 1.00 95.06 122 ALA A CA 1
ATOM 911 C C . ALA A 1 122 ? 4.600 -9.355 2.341 1.00 95.06 122 ALA A C 1
ATOM 913 O O . ALA A 1 122 ? 5.286 -8.454 1.857 1.00 95.06 122 ALA A O 1
ATOM 914 N N . ALA A 1 123 ? 4.388 -9.459 3.657 1.00 92.94 123 ALA A N 1
ATOM 915 C CA . ALA A 1 123 ? 4.941 -8.527 4.635 1.00 92.94 123 ALA A CA 1
ATOM 916 C C . ALA A 1 123 ? 6.477 -8.517 4.624 1.00 92.94 123 ALA A C 1
ATOM 918 O O . ALA A 1 123 ? 7.076 -7.445 4.671 1.00 92.94 123 ALA A O 1
ATOM 919 N N . ALA A 1 124 ? 7.121 -9.682 4.503 1.00 96.12 124 ALA A N 1
ATOM 920 C CA . ALA A 1 124 ? 8.575 -9.781 4.409 1.00 96.12 124 ALA A CA 1
ATOM 921 C C . ALA A 1 124 ? 9.118 -9.104 3.141 1.00 96.12 124 ALA A C 1
ATOM 923 O O . ALA A 1 124 ? 10.087 -8.351 3.222 1.00 96.12 124 ALA A O 1
ATOM 924 N N . VAL A 1 125 ? 8.476 -9.315 1.985 1.00 96.50 125 VAL A N 1
ATOM 925 C CA . VAL A 1 125 ? 8.867 -8.667 0.721 1.00 96.50 125 VAL A CA 1
ATOM 926 C C . VAL A 1 125 ? 8.722 -7.148 0.821 1.00 96.50 125 VAL A C 1
ATOM 928 O O . VAL A 1 125 ? 9.672 -6.424 0.534 1.00 96.50 125 VAL A O 1
ATOM 931 N N . ILE A 1 126 ? 7.565 -6.656 1.273 1.00 94.31 126 ILE A N 1
ATOM 932 C CA . ILE A 1 126 ? 7.310 -5.214 1.418 1.00 94.31 126 ILE A CA 1
ATOM 933 C C . ILE A 1 126 ? 8.284 -4.600 2.432 1.00 94.31 126 ILE A C 1
ATOM 935 O O . ILE A 1 126 ? 8.927 -3.594 2.138 1.00 94.31 126 ILE A O 1
ATOM 939 N N . GLY A 1 127 ? 8.443 -5.224 3.602 1.00 91.31 127 GLY A N 1
ATOM 940 C CA . GLY A 1 127 ? 9.346 -4.762 4.654 1.00 91.31 127 GLY A CA 1
ATOM 941 C C . GLY A 1 127 ? 10.805 -4.718 4.201 1.00 91.31 127 GLY A C 1
ATOM 942 O O . GLY A 1 127 ? 11.500 -3.741 4.479 1.00 91.31 127 GLY A O 1
ATOM 943 N N . PHE A 1 128 ? 11.257 -5.721 3.442 1.00 95.62 128 PHE A N 1
ATOM 944 C CA . PHE A 1 128 ? 12.594 -5.730 2.856 1.00 95.62 128 PHE A CA 1
ATOM 945 C C . PHE A 1 128 ? 12.788 -4.589 1.854 1.00 95.62 128 PHE A C 1
ATOM 947 O O . PHE A 1 128 ? 13.802 -3.901 1.924 1.00 95.62 128 PHE A O 1
ATOM 954 N N . LEU A 1 129 ? 11.830 -4.349 0.950 1.00 93.69 129 LEU A N 1
ATOM 955 C CA . LEU A 1 129 ? 11.918 -3.259 -0.031 1.00 93.69 129 LEU A CA 1
ATOM 956 C C . LEU A 1 129 ? 11.993 -1.888 0.648 1.00 93.69 129 LEU A C 1
ATOM 958 O O . LEU A 1 129 ? 12.846 -1.074 0.296 1.00 93.69 129 LEU A O 1
ATOM 962 N N . VAL A 1 130 ? 11.146 -1.658 1.654 1.00 92.75 130 VAL A N 1
ATOM 963 C CA . VAL A 1 130 ? 11.155 -0.421 2.445 1.00 92.75 130 VAL A CA 1
ATOM 964 C C . VAL A 1 130 ? 12.490 -0.273 3.179 1.00 92.75 130 VAL A C 1
ATOM 966 O O . VAL A 1 130 ? 13.162 0.746 3.027 1.00 92.75 130 VAL A O 1
ATOM 969 N N . GLY A 1 131 ? 12.931 -1.302 3.907 1.00 92.81 131 GLY A N 1
ATOM 970 C CA . GLY A 1 131 ? 14.215 -1.285 4.612 1.00 92.81 131 GLY A CA 1
ATOM 971 C C . GLY A 1 131 ? 15.403 -1.051 3.675 1.00 92.81 131 GLY A C 1
ATOM 972 O O . GLY A 1 131 ? 16.289 -0.256 3.980 1.00 92.81 131 GLY A O 1
ATOM 973 N N . ARG A 1 132 ? 15.394 -1.672 2.490 1.00 92.38 132 ARG A N 1
ATOM 974 C CA . ARG A 1 132 ? 16.437 -1.525 1.467 1.00 92.38 132 ARG A CA 1
ATOM 975 C C . ARG A 1 132 ? 16.461 -0.134 0.834 1.00 92.38 132 ARG A C 1
ATOM 977 O O . ARG A 1 132 ? 17.546 0.302 0.448 1.00 92.38 132 ARG A O 1
ATOM 984 N N . ALA A 1 133 ? 15.317 0.541 0.716 1.00 88.69 133 ALA A N 1
ATOM 985 C CA . ALA A 1 133 ? 15.238 1.916 0.226 1.00 88.69 133 ALA A CA 1
ATOM 986 C C . ALA A 1 133 ? 15.844 2.906 1.234 1.00 88.69 133 ALA A C 1
ATOM 988 O O . ALA A 1 133 ? 16.634 3.761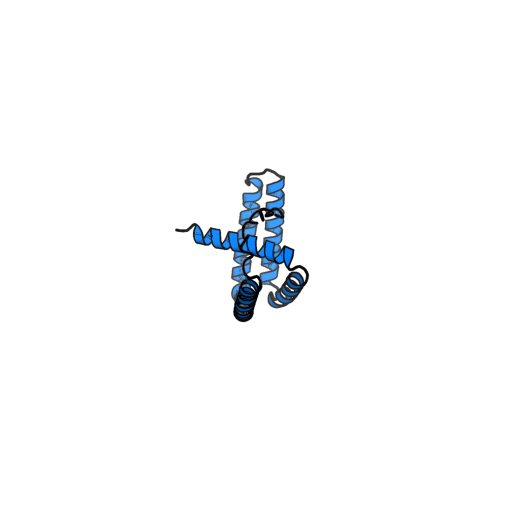 0.848 1.00 88.69 133 ALA A O 1
ATOM 989 N N . PHE A 1 134 ? 15.554 2.739 2.528 1.00 91.12 134 PHE A N 1
ATOM 990 C CA . PHE A 1 134 ? 16.149 3.569 3.582 1.00 91.12 134 PHE A CA 1
ATOM 991 C C . PHE A 1 134 ? 17.630 3.251 3.836 1.00 91.12 134 PHE A C 1
ATOM 993 O O . PHE A 1 134 ? 18.403 4.152 4.137 1.00 91.12 134 PHE A O 1
ATOM 1000 N N . SER A 1 135 ? 18.047 1.994 3.664 1.00 86.88 135 SER A N 1
ATOM 1001 C CA . SER A 1 135 ? 19.441 1.565 3.841 1.00 86.88 135 SER A CA 1
ATOM 1002 C C . SER A 1 135 ? 20.383 2.016 2.720 1.00 86.88 135 SER A C 1
ATOM 1004 O O . SER A 1 135 ? 21.589 1.891 2.885 1.00 86.88 135 SER A O 1
ATOM 1006 N N . SER A 1 136 ? 19.874 2.466 1.568 1.00 66.94 136 SER A N 1
ATOM 1007 C CA . SER A 1 136 ? 20.711 2.834 0.412 1.00 66.94 136 SER A CA 1
ATOM 1008 C C . SER A 1 136 ? 21.043 4.318 0.320 1.00 66.94 136 SER A C 1
ATOM 1010 O O . SER A 1 136 ? 21.621 4.741 -0.680 1.00 66.94 136 SER A O 1
ATOM 1012 N N . ASN A 1 137 ? 20.636 5.101 1.314 1.00 62.62 137 ASN A N 1
ATOM 1013 C CA . ASN A 1 137 ? 20.909 6.531 1.382 1.00 62.62 137 ASN A CA 1
ATOM 1014 C C . ASN A 1 137 ? 22.057 6.852 2.365 1.00 62.62 137 ASN A C 1
ATOM 1016 O O . ASN A 1 137 ? 22.114 7.966 2.883 1.00 62.62 137 ASN A O 1
ATOM 1020 N N . ASP A 1 138 ? 22.942 5.885 2.614 1.00 50.72 138 ASP A N 1
ATOM 1021 C CA . ASP A 1 138 ? 24.196 6.034 3.367 1.00 50.72 138 ASP A CA 1
ATOM 1022 C C . ASP A 1 138 ? 25.363 5.462 2.547 1.00 50.72 138 ASP A C 1
ATOM 1024 O O . ASP A 1 138 ? 25.160 4.396 1.911 1.00 50.72 138 ASP A O 1
#

Secondary structure (DSSP, 8-state):
-----------------HHHHHHHHHHHHHHHHHHHHHHHHHHHHHHHHTHHHHHHHHHHHHHHHHHHHTTSTTHHHHHHHHHHHHHHHHHHHHHHHHS-HHHHHHHHHHHHHH-HHHHHHHHHHHHHHHHHHHTT--

Radius of gyration: 24.49 Å; chains: 1; bounding box: 49×76×53 Å

Foldseek 3Di:
DDDDDPPDDDPPPPPPPPVVVVVVVVVVVVVVVVVCVVVVVVVLVVCLVVLLVVLVVLLVQLVVLLVCLCVDPPHPVSSVVSNVSSVVSNVVSVCSNPHRVVVVVVVVVVVCVVCVPVVVVVVVVVVCVVVVVVVPVD